Protein AF-A0A434QW33-F1 (afdb_monomer_lite)

Secondary structure (DSSP, 8-state):
---HHHHHHHHHHHHH---HHHHHHHHHHHS-TT-EEE-SS-EEES--

pLDDT: mean 95.4, std 4.29, range [70.94, 98.12]

Structure (mmCIF, N/CA/C/O backbone):
data_AF-A0A434QW33-F1
#
_entry.id   AF-A0A434QW33-F1
#
loop_
_atom_site.group_PDB
_atom_site.id
_atom_site.type_symbol
_atom_site.label_atom_id
_atom_site.label_alt_id
_atom_site.label_comp_id
_atom_site.label_asym_id
_atom_site.label_entity_id
_atom_site.label_seq_id
_atom_site.pdbx_PDB_ins_code
_atom_site.Cartn_x
_atom_site.Cartn_y
_atom_site.Cartn_z
_atom_site.occupancy
_atom_site.B_iso_or_equiv
_atom_site.auth_seq_id
_atom_site.auth_comp_id
_atom_site.auth_asym_id
_atom_site.auth_atom_id
_atom_site.pdbx_PDB_model_num
ATOM 1 N N . MET A 1 1 ? -9.393 12.723 14.072 1.00 70.94 1 MET A N 1
ATOM 2 C CA . MET A 1 1 ? -8.954 13.361 12.813 1.00 70.94 1 MET A CA 1
ATOM 3 C C . MET A 1 1 ? -7.965 12.414 12.163 1.00 70.94 1 MET A C 1
ATOM 5 O O . MET A 1 1 ? -7.068 11.964 12.863 1.00 70.94 1 MET A O 1
ATOM 9 N N . THR A 1 2 ? -8.171 12.030 10.907 1.00 85.12 2 THR A N 1
ATOM 10 C CA . THR A 1 2 ? -7.289 11.077 10.217 1.00 85.12 2 THR A CA 1
ATOM 11 C C . THR A 1 2 ? -5.934 11.725 9.938 1.00 85.12 2 THR A C 1
ATOM 13 O O . THR A 1 2 ? -5.887 12.798 9.338 1.00 85.12 2 THR A O 1
ATOM 16 N N . ASP A 1 3 ? -4.840 11.094 10.368 1.00 95.25 3 ASP A N 1
ATOM 17 C CA . ASP A 1 3 ? -3.486 11.573 10.073 1.00 95.25 3 ASP A CA 1
ATOM 18 C C . ASP A 1 3 ? -3.011 11.045 8.713 1.00 95.25 3 ASP A C 1
ATOM 20 O O . ASP A 1 3 ? -2.574 9.900 8.574 1.00 95.25 3 ASP A O 1
ATOM 24 N N . LEU A 1 4 ? -3.077 11.915 7.708 1.00 96.12 4 LEU A N 1
ATOM 25 C CA . LEU A 1 4 ? -2.687 11.602 6.334 1.00 96.12 4 LEU A CA 1
ATOM 26 C C . LEU A 1 4 ? -1.193 11.270 6.197 1.00 96.12 4 LEU A C 1
ATOM 28 O O . LEU A 1 4 ? -0.829 10.441 5.365 1.00 96.12 4 LEU A O 1
ATOM 32 N N . ASN A 1 5 ? -0.322 11.860 7.026 1.00 96.94 5 ASN A N 1
ATOM 33 C CA . ASN A 1 5 ? 1.111 11.560 6.969 1.00 96.94 5 ASN A CA 1
ATOM 34 C C . ASN A 1 5 ? 1.399 10.140 7.452 1.00 96.94 5 ASN A C 1
ATOM 36 O O . ASN A 1 5 ? 2.289 9.471 6.931 1.00 96.94 5 ASN A O 1
ATOM 40 N N . THR A 1 6 ? 0.647 9.677 8.448 1.00 95.31 6 THR A N 1
ATOM 41 C CA . THR A 1 6 ? 0.768 8.305 8.937 1.00 95.31 6 THR A CA 1
ATOM 42 C C . THR A 1 6 ? 0.278 7.300 7.895 1.00 95.31 6 THR A C 1
ATOM 44 O O . THR A 1 6 ? 0.966 6.309 7.664 1.00 95.31 6 THR A O 1
ATOM 47 N N . ILE A 1 7 ? -0.808 7.594 7.171 1.00 95.75 7 ILE A N 1
ATOM 48 C CA . ILE A 1 7 ? -1.264 6.753 6.048 1.00 95.75 7 ILE A CA 1
ATOM 49 C C . ILE A 1 7 ? -0.175 6.635 4.971 1.00 95.75 7 ILE A C 1
ATOM 51 O O . ILE A 1 7 ? 0.196 5.526 4.587 1.00 95.75 7 ILE A O 1
ATOM 55 N N . ALA A 1 8 ? 0.388 7.762 4.524 1.00 96.81 8 ALA A N 1
ATOM 56 C CA . ALA A 1 8 ? 1.425 7.764 3.492 1.00 96.81 8 ALA A CA 1
ATOM 57 C C . ALA A 1 8 ? 2.694 7.008 3.928 1.00 96.81 8 ALA A C 1
ATOM 59 O O . ALA A 1 8 ? 3.259 6.237 3.150 1.00 96.81 8 ALA A O 1
ATOM 60 N N . ARG A 1 9 ? 3.130 7.181 5.185 1.00 96.88 9 ARG A N 1
ATOM 61 C CA . ARG A 1 9 ? 4.283 6.451 5.735 1.00 96.88 9 ARG A CA 1
ATOM 62 C C . ARG A 1 9 ? 4.043 4.945 5.779 1.00 96.88 9 ARG A C 1
ATOM 64 O O . ARG A 1 9 ? 4.936 4.196 5.390 1.00 96.88 9 ARG A O 1
ATOM 71 N N . ASN A 1 10 ? 2.862 4.506 6.208 1.00 95.94 10 ASN A N 1
ATOM 72 C CA . ASN A 1 10 ? 2.530 3.082 6.282 1.00 95.94 10 ASN A CA 1
ATOM 73 C C . ASN A 1 10 ? 2.512 2.444 4.889 1.00 95.94 10 ASN A C 1
ATOM 75 O O . ASN A 1 10 ? 3.111 1.387 4.704 1.00 95.94 10 ASN A O 1
ATOM 79 N N . TYR A 1 11 ? 1.925 3.130 3.901 1.00 96.88 11 TYR A N 1
ATOM 80 C CA . TYR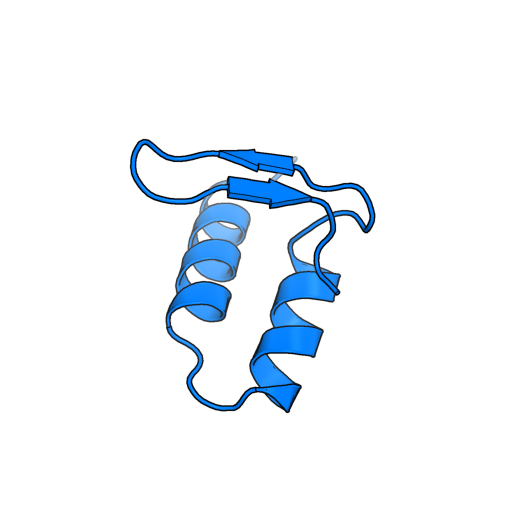 A 1 11 ? 1.947 2.697 2.502 1.00 96.88 11 TYR A CA 1
ATOM 81 C C . TYR A 1 11 ? 3.382 2.470 2.004 1.00 96.88 11 TYR A C 1
ATOM 83 O O . TYR A 1 11 ? 3.722 1.373 1.566 1.00 96.88 11 TYR A O 1
ATOM 91 N N . ILE A 1 12 ? 4.254 3.480 2.116 1.00 97.75 12 ILE A N 1
ATOM 92 C CA . ILE A 1 12 ? 5.638 3.389 1.618 1.00 97.75 12 ILE A CA 1
ATOM 93 C C . ILE A 1 12 ? 6.435 2.328 2.389 1.00 97.75 12 ILE A C 1
ATOM 95 O O . ILE A 1 12 ? 7.238 1.609 1.798 1.00 97.75 12 ILE A O 1
ATOM 99 N N . THR A 1 13 ? 6.204 2.201 3.698 1.00 97.94 13 THR A N 1
ATOM 100 C CA . THR A 1 13 ? 6.878 1.194 4.532 1.00 97.94 13 THR A CA 1
ATOM 101 C C . THR A 1 13 ? 6.509 -0.221 4.093 1.00 97.94 13 THR A C 1
ATOM 103 O O . THR A 1 13 ? 7.400 -1.049 3.935 1.00 97.94 13 THR A O 1
ATOM 106 N N . ALA A 1 14 ? 5.227 -0.491 3.824 1.00 97.00 14 ALA A N 1
ATOM 107 C CA . ALA A 1 14 ? 4.782 -1.788 3.319 1.00 97.00 14 ALA A CA 1
ATOM 108 C C . ALA A 1 14 ? 5.387 -2.112 1.941 1.00 97.00 14 ALA A C 1
ATOM 110 O O . ALA A 1 14 ? 5.820 -3.239 1.710 1.00 97.00 14 ALA A O 1
ATOM 111 N N . TRP A 1 15 ? 5.477 -1.121 1.047 1.00 95.75 15 TRP A N 1
ATOM 112 C CA . TRP A 1 15 ? 6.082 -1.291 -0.280 1.00 95.75 15 TRP A CA 1
ATOM 113 C C . TRP A 1 15 ? 7.592 -1.546 -0.246 1.00 95.75 15 TRP A C 1
ATOM 115 O O . TRP A 1 15 ? 8.098 -2.312 -1.065 1.00 95.75 15 TRP A O 1
ATOM 125 N N . ASN A 1 16 ? 8.309 -0.930 0.695 1.00 97.75 16 ASN A N 1
ATOM 126 C CA . ASN A 1 16 ? 9.761 -1.074 0.822 1.00 97.75 16 ASN A CA 1
ATOM 127 C C . ASN A 1 16 ? 10.194 -2.267 1.694 1.00 97.75 16 ASN A C 1
ATOM 129 O O . ASN A 1 16 ? 11.382 -2.592 1.726 1.00 97.75 16 ASN A O 1
ATOM 133 N N . GLU A 1 17 ? 9.273 -2.914 2.415 1.00 98.12 17 GLU A N 1
ATOM 134 C CA . GLU A 1 17 ? 9.593 -4.082 3.238 1.00 98.12 17 GLU A CA 1
ATOM 135 C C . GLU A 1 17 ? 9.957 -5.288 2.356 1.00 98.12 17 GLU A C 1
ATOM 137 O O . GLU A 1 17 ? 9.221 -5.696 1.450 1.00 98.12 17 GLU A O 1
ATOM 142 N N . SER A 1 18 ? 11.130 -5.854 2.636 1.00 97.44 18 SER A N 1
ATOM 143 C CA . SER A 1 18 ? 11.716 -6.960 1.877 1.00 97.44 18 SER A CA 1
ATOM 144 C C . SER A 1 18 ? 11.357 -8.320 2.475 1.00 97.44 18 SER A C 1
ATOM 146 O O . SER A 1 18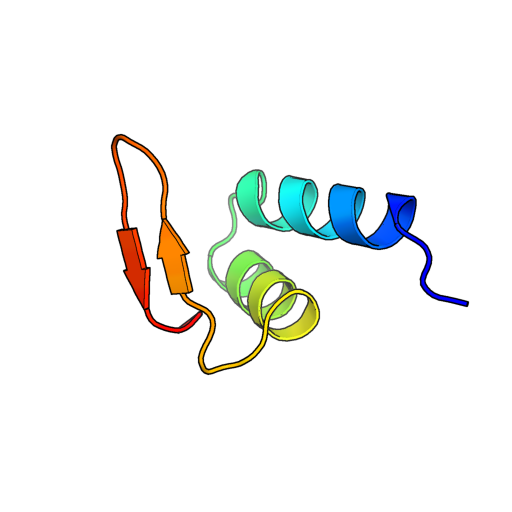 ? 11.286 -9.309 1.746 1.00 97.44 18 SER A O 1
ATOM 148 N N . ASP A 1 19 ? 11.116 -8.383 3.787 1.00 98.12 19 ASP A N 1
ATOM 149 C CA . ASP A 1 19 ? 10.656 -9.594 4.458 1.00 98.12 19 ASP A CA 1
ATOM 150 C C . ASP A 1 19 ? 9.162 -9.817 4.193 1.00 98.12 19 ASP A C 1
ATOM 152 O O . ASP A 1 19 ? 8.308 -9.008 4.556 1.00 98.12 19 ASP A O 1
ATOM 156 N N . ALA A 1 20 ? 8.832 -10.941 3.557 1.00 96.00 20 ALA A N 1
ATOM 157 C CA . ALA A 1 20 ? 7.465 -11.221 3.130 1.00 96.00 20 ALA A CA 1
ATOM 158 C C . ALA A 1 20 ? 6.477 -11.347 4.304 1.00 96.00 20 ALA A C 1
ATOM 160 O O . ALA A 1 20 ? 5.332 -10.911 4.179 1.00 96.00 20 ALA A O 1
ATOM 161 N N . ALA A 1 21 ? 6.905 -11.908 5.440 1.00 96.69 21 ALA A N 1
ATOM 162 C CA . ALA A 1 21 ? 6.038 -12.087 6.602 1.00 96.69 21 ALA A CA 1
ATOM 163 C C . ALA A 1 21 ? 5.738 -10.741 7.276 1.00 96.69 21 ALA A C 1
ATOM 165 O O . ALA A 1 21 ? 4.584 -10.439 7.573 1.00 96.69 21 ALA A O 1
ATOM 166 N N . ARG A 1 22 ? 6.758 -9.893 7.443 1.00 97.19 22 ARG A N 1
ATOM 167 C CA . ARG A 1 22 ? 6.591 -8.529 7.960 1.00 97.19 22 ARG A CA 1
ATOM 168 C C . ARG A 1 22 ? 5.760 -7.672 7.024 1.00 97.19 22 ARG A C 1
ATOM 170 O O . ARG A 1 22 ? 4.875 -6.957 7.488 1.00 97.19 22 ARG A O 1
ATOM 177 N N . ARG A 1 23 ? 5.993 -7.777 5.713 1.00 97.50 23 ARG A N 1
ATOM 178 C CA . ARG A 1 23 ? 5.199 -7.060 4.715 1.00 97.50 23 ARG A CA 1
ATOM 179 C C . ARG A 1 23 ? 3.724 -7.431 4.812 1.00 97.50 23 ARG A C 1
ATOM 181 O O . ARG A 1 23 ? 2.896 -6.530 4.792 1.00 97.50 23 ARG A O 1
ATOM 188 N N . LYS A 1 24 ? 3.393 -8.715 4.985 1.00 95.75 24 LYS A N 1
ATOM 189 C CA . LYS A 1 24 ? 2.003 -9.156 5.170 1.00 95.75 24 LYS A CA 1
ATOM 190 C C . LYS A 1 24 ? 1.337 -8.458 6.362 1.00 95.75 24 LYS A C 1
ATOM 192 O O . LYS A 1 24 ? 0.289 -7.847 6.194 1.00 95.75 24 LYS A O 1
ATOM 197 N N . THR A 1 25 ? 1.984 -8.445 7.527 1.00 96.44 25 THR A N 1
ATOM 198 C CA . THR A 1 25 ? 1.454 -7.749 8.715 1.00 96.44 25 THR A CA 1
ATOM 199 C C . THR A 1 25 ? 1.287 -6.241 8.491 1.00 96.44 25 THR A C 1
ATOM 201 O O . THR A 1 25 ? 0.322 -5.644 8.963 1.00 96.44 25 THR A O 1
ATOM 204 N N . LEU A 1 26 ? 2.208 -5.603 7.759 1.00 96.69 26 LEU A N 1
ATOM 205 C CA . LEU A 1 26 ? 2.096 -4.182 7.414 1.00 96.69 26 LEU A CA 1
ATOM 206 C C . LEU A 1 26 ? 0.921 -3.907 6.466 1.00 96.69 26 LEU A C 1
ATOM 208 O O . LEU A 1 26 ? 0.239 -2.899 6.632 1.00 96.69 26 LEU A O 1
ATOM 212 N N . LEU A 1 27 ? 0.676 -4.791 5.495 1.00 96.44 27 LEU A N 1
ATOM 213 C CA . LEU A 1 27 ? -0.442 -4.674 4.560 1.00 96.44 27 LEU A CA 1
ATOM 214 C C . LEU A 1 27 ? -1.793 -4.843 5.269 1.00 96.44 27 LEU A C 1
ATOM 216 O O . LEU A 1 27 ? -2.668 -4.005 5.071 1.00 96.44 27 LEU A O 1
ATOM 220 N N . GLU A 1 28 ? -1.926 -5.835 6.155 1.00 95.50 28 GLU A N 1
ATOM 221 C CA . GLU A 1 28 ? -3.120 -6.044 6.996 1.00 95.50 28 GLU A CA 1
ATOM 222 C C . GLU A 1 28 ? -3.436 -4.826 7.882 1.00 95.50 28 GLU A C 1
ATOM 224 O O . GLU A 1 28 ? -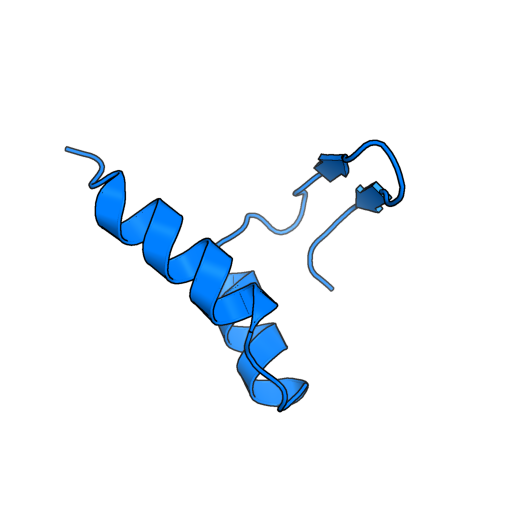4.595 -4.504 8.131 1.00 95.50 28 GLU A O 1
ATOM 229 N N . ALA A 1 29 ? -2.406 -4.123 8.367 1.00 93.31 29 ALA A N 1
ATOM 230 C CA . ALA A 1 29 ? -2.583 -2.923 9.183 1.00 93.31 29 ALA A CA 1
ATOM 231 C C . ALA A 1 29 ? -2.909 -1.664 8.358 1.00 93.31 29 ALA A C 1
ATOM 233 O O . ALA A 1 29 ? -3.497 -0.717 8.885 1.00 93.31 29 ALA A O 1
ATOM 234 N N . ALA A 1 30 ? -2.481 -1.613 7.093 1.00 94.75 30 ALA A N 1
ATOM 235 C CA . ALA A 1 30 ? -2.595 -0.431 6.239 1.00 94.75 30 ALA A CA 1
ATOM 236 C C . ALA A 1 30 ? -3.826 -0.448 5.320 1.00 94.75 30 ALA A C 1
ATOM 238 O O . ALA A 1 30 ? -4.292 0.623 4.926 1.00 94.75 30 ALA A O 1
ATOM 239 N N . PHE A 1 31 ? -4.346 -1.628 4.978 1.00 96.31 31 PHE A N 1
ATOM 240 C CA . 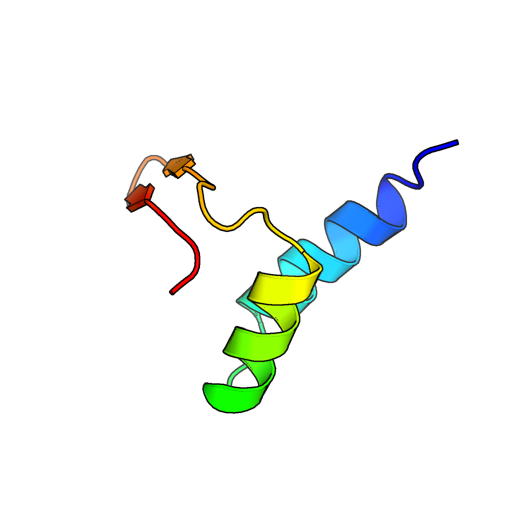PHE A 1 31 ? -5.406 -1.806 3.989 1.00 96.31 31 PHE A CA 1
ATOM 241 C C . PHE A 1 31 ? -6.566 -2.647 4.520 1.00 96.31 31 PHE A C 1
ATOM 243 O O . PHE A 1 31 ? -6.428 -3.407 5.472 1.00 96.31 31 PHE A O 1
ATOM 250 N N . THR A 1 32 ? -7.729 -2.513 3.885 1.00 96.25 32 THR A N 1
ATOM 251 C CA . THR A 1 32 ? -8.871 -3.398 4.126 1.00 96.25 32 THR A CA 1
ATOM 252 C C . THR A 1 32 ? -8.696 -4.703 3.356 1.00 96.25 32 THR A C 1
ATOM 254 O O . THR A 1 32 ? -8.076 -4.719 2.291 1.00 96.25 32 THR A O 1
ATOM 257 N N . SER A 1 33 ? -9.286 -5.794 3.846 1.00 95.75 33 SER A N 1
ATOM 258 C CA . SER A 1 33 ? -9.187 -7.116 3.206 1.00 95.75 33 SER A CA 1
ATOM 259 C C . SER A 1 33 ? -9.712 -7.156 1.769 1.00 95.75 33 SER A C 1
ATOM 261 O O . SER A 1 33 ? -9.338 -8.037 1.005 1.00 95.75 33 SER A O 1
ATOM 263 N N . ASP A 1 34 ? -10.563 -6.204 1.397 1.00 96.81 34 ASP A N 1
ATOM 264 C CA . ASP A 1 34 ? -11.158 -6.025 0.073 1.00 96.81 34 ASP A CA 1
ATOM 265 C C . ASP A 1 34 ? -10.516 -4.884 -0.742 1.00 96.81 34 ASP A C 1
ATOM 267 O O . ASP A 1 34 ? -11.119 -4.388 -1.693 1.00 96.81 34 ASP A O 1
ATOM 271 N N . VAL A 1 35 ? -9.301 -4.445 -0.390 1.00 96.88 35 VAL A N 1
ATOM 272 C CA . VAL A 1 35 ? -8.604 -3.371 -1.110 1.00 96.88 35 VAL A CA 1
ATOM 273 C C . VAL A 1 35 ? -8.429 -3.700 -2.596 1.00 96.88 35 VAL A C 1
ATOM 275 O O . VAL A 1 35 ? -7.981 -4.782 -2.962 1.00 96.88 35 VAL A O 1
ATOM 278 N N . SER A 1 36 ? -8.703 -2.732 -3.470 1.00 97.31 36 SER A N 1
ATOM 279 C CA . SER A 1 36 ? -8.329 -2.810 -4.885 1.00 97.31 36 SER A CA 1
ATOM 280 C C . SER A 1 36 ? -7.178 -1.854 -5.176 1.00 97.31 36 SER A C 1
ATOM 282 O O . SER A 1 36 ? -7.341 -0.634 -5.155 1.00 97.31 36 SER A O 1
ATOM 284 N N . TYR A 1 37 ? -6.011 -2.413 -5.487 1.00 96.31 37 TYR A N 1
ATOM 285 C CA . TYR A 1 37 ? -4.848 -1.672 -5.960 1.00 96.31 37 TYR A CA 1
ATOM 286 C C . TYR A 1 37 ? -4.878 -1.540 -7.484 1.00 96.31 37 TYR A C 1
ATOM 288 O O . TYR A 1 37 ? -5.068 -2.541 -8.181 1.00 96.31 37 TYR A O 1
ATOM 296 N N . ARG A 1 38 ? -4.686 -0.327 -8.013 1.00 97.31 38 ARG A N 1
ATOM 297 C CA . ARG A 1 38 ? -4.677 -0.044 -9.457 1.00 97.31 38 ARG A CA 1
ATOM 298 C C . ARG A 1 38 ? -3.611 1.002 -9.784 1.00 97.31 38 ARG A C 1
ATOM 300 O O . ARG A 1 38 ? -3.712 2.140 -9.329 1.00 97.31 38 ARG A O 1
ATOM 307 N N . ASP A 1 39 ? -2.638 0.628 -10.605 1.00 96.25 39 ASP A N 1
ATOM 308 C CA . ASP A 1 39 ? -1.679 1.531 -11.240 1.00 96.25 39 ASP A CA 1
ATOM 309 C C . ASP A 1 39 ? -1.560 1.200 -12.756 1.00 96.25 39 ASP A C 1
ATOM 311 O O . ASP A 1 39 ? -2.171 0.235 -13.222 1.00 96.25 39 ASP A O 1
ATOM 315 N N . PRO A 1 40 ? -0.846 2.000 -13.575 1.00 98.12 40 PRO A N 1
ATOM 316 C CA . PRO A 1 40 ? -0.732 1.767 -15.024 1.00 98.12 40 PRO A CA 1
ATOM 317 C C . PRO A 1 40 ? -0.050 0.453 -15.460 1.00 98.12 40 PRO A C 1
ATOM 319 O O . PRO A 1 40 ? -0.118 0.092 -16.633 1.00 98.12 40 PRO A O 1
ATOM 322 N N . ILE A 1 41 ? 0.656 -0.214 -14.552 1.00 97.44 41 ILE A N 1
ATOM 323 C CA . ILE A 1 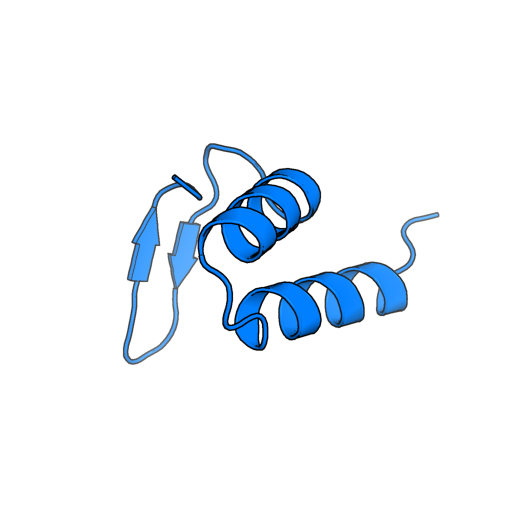41 ? 1.502 -1.396 -14.755 1.00 97.44 41 ILE A CA 1
ATOM 324 C C . ILE A 1 41 ? 0.931 -2.615 -14.012 1.00 97.44 41 ILE A C 1
ATOM 326 O O . ILE A 1 41 ? 0.984 -3.728 -14.536 1.00 97.44 41 ILE A O 1
ATOM 330 N N . MET A 1 42 ? 0.400 -2.431 -12.802 1.00 95.00 42 MET A N 1
ATOM 331 C CA . MET A 1 42 ? -0.058 -3.490 -11.908 1.00 95.00 42 MET A CA 1
ATOM 332 C C . MET A 1 42 ? -1.459 -3.234 -11.352 1.00 95.00 42 MET A C 1
ATOM 334 O O . MET A 1 42 ? -1.893 -2.112 -11.095 1.00 95.00 42 MET A O 1
ATOM 338 N N . GLN A 1 43 ? -2.156 -4.337 -11.095 1.00 96.44 43 GLN A N 1
ATOM 339 C CA . GLN A 1 43 ? -3.428 -4.361 -10.390 1.00 96.44 43 GLN A CA 1
ATOM 340 C C . GLN A 1 43 ? -3.464 -5.548 -9.425 1.00 96.44 43 GLN A C 1
ATOM 342 O O . GLN A 1 43 ? -2.927 -6.610 -9.735 1.00 96.44 43 GLN A O 1
ATOM 347 N N . GLY A 1 44 ? -4.110 -5.368 -8.275 1.00 95.62 44 GLY A N 1
ATOM 348 C CA . GLY A 1 44 ? -4.321 -6.415 -7.273 1.00 95.62 44 GLY A CA 1
ATOM 349 C C . GLY A 1 44 ? -5.642 -6.219 -6.536 1.00 95.62 44 GLY A C 1
ATOM 350 O O . GLY A 1 44 ? -6.083 -5.085 -6.355 1.00 95.62 44 GLY A O 1
ATOM 351 N N . ASP A 1 45 ? -6.292 -7.314 -6.161 1.00 96.75 45 ASP A N 1
ATOM 352 C CA . ASP A 1 45 ? -7.538 -7.321 -5.392 1.00 96.75 45 ASP A CA 1
ATOM 353 C C . ASP A 1 45 ? -7.326 -8.138 -4.117 1.00 96.75 45 ASP A C 1
ATOM 355 O O . ASP A 1 45 ? -6.874 -9.279 -4.184 1.00 96.75 45 ASP A O 1
ATOM 359 N N . GLY A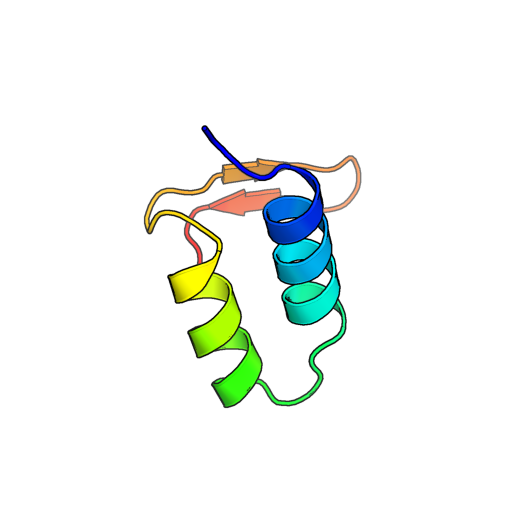 1 46 ? -7.643 -7.540 -2.971 1.00 94.19 46 GLY A N 1
ATOM 360 C CA . GLY A 1 46 ? -7.269 -8.039 -1.653 1.00 94.19 46 GLY A CA 1
ATOM 361 C C . GLY A 1 46 ? -5.800 -7.779 -1.303 1.00 94.19 46 GLY A C 1
ATOM 362 O O . GLY A 1 46 ? -4.982 -7.425 -2.154 1.00 94.19 46 GLY A O 1
ATOM 363 N N . HIS A 1 47 ? -5.468 -7.929 -0.019 1.00 90.94 47 HIS A N 1
ATOM 364 C CA . HIS A 1 47 ? -4.100 -7.777 0.499 1.00 90.94 47 HIS A CA 1
ATOM 365 C C . HIS A 1 47 ? -3.462 -9.108 0.942 1.00 90.94 47 HIS A C 1
ATOM 367 O O . HIS A 1 47 ? -2.485 -9.092 1.693 1.00 90.94 47 HIS A O 1
ATOM 373 N N . ASP A 1 48 ? -4.042 -10.240 0.536 1.00 87.56 48 ASP A N 1
ATOM 374 C CA . ASP A 1 48 ? -3.561 -11.596 0.842 1.00 87.56 48 ASP A CA 1
ATOM 375 C C . ASP A 1 48 ? -2.740 -12.213 -0.298 1.00 87.56 48 ASP A C 1
ATOM 377 O O . ASP A 1 48 ? -3.068 -11.969 -1.482 1.00 87.56 48 ASP A O 1
#

Radius of gyration: 11.14 Å; chains: 1; bounding box: 23×25×28 Å

Sequence (48 aa):
MTDLNTIARNYITAWNESDAARRKTLLEAAFTSDVSYRDPIMQGDGHD

Foldseek 3Di:
DDDPVVLVVLVVCLVPDPDPVVSLVSLVVNDDQQDWDDDPVDTDGGSD